Protein AF-X0SUS9-F1 (afdb_monomer_lite)

Structure (mmCIF, N/CA/C/O backbone):
data_AF-X0SUS9-F1
#
_entry.id   AF-X0SUS9-F1
#
loop_
_atom_site.group_PDB
_atom_site.id
_atom_site.type_symbol
_atom_site.label_atom_id
_atom_site.label_alt_id
_atom_site.label_comp_id
_atom_site.label_asym_id
_atom_site.label_entity_id
_atom_site.label_seq_id
_atom_site.pdbx_PDB_ins_code
_atom_site.Cartn_x
_atom_site.Cartn_y
_atom_site.Cartn_z
_atom_site.occupancy
_atom_site.B_iso_or_equiv
_atom_site.auth_seq_id
_atom_site.auth_comp_id
_atom_site.auth_asym_id
_atom_site.auth_atom_id
_atom_site.pdbx_PDB_model_num
ATOM 1 N N . ILE A 1 1 ? -0.643 -9.099 -20.488 1.00 78.25 1 ILE A N 1
ATOM 2 C CA . ILE A 1 1 ? -0.271 -10.516 -20.219 1.00 78.25 1 ILE A CA 1
ATOM 3 C C . ILE A 1 1 ? -1.433 -11.483 -20.486 1.00 78.25 1 ILE A C 1
ATOM 5 O O . ILE A 1 1 ? -1.189 -12.536 -21.055 1.00 78.25 1 ILE A O 1
ATOM 9 N N . SER A 1 2 ? -2.690 -11.136 -20.171 1.00 81.69 2 SER A N 1
ATOM 10 C CA . SER A 1 2 ? -3.871 -11.962 -20.504 1.00 81.69 2 SER A CA 1
ATOM 11 C C . SER A 1 2 ? -3.993 -12.259 -22.002 1.00 81.69 2 SER A C 1
ATOM 13 O O . SER A 1 2 ? -4.286 -13.384 -22.383 1.00 81.69 2 SER A O 1
ATOM 15 N N . GLU A 1 3 ? -3.681 -11.267 -22.841 1.00 83.00 3 GLU A N 1
ATOM 16 C CA . GLU A 1 3 ? -3.619 -11.399 -24.305 1.00 83.00 3 GLU A CA 1
ATOM 17 C C . GLU A 1 3 ? -2.594 -12.445 -24.771 1.00 83.00 3 GLU A C 1
ATOM 19 O O . GLU A 1 3 ? -2.799 -13.087 -25.793 1.00 83.00 3 GLU A O 1
ATOM 24 N N . ILE A 1 4 ? -1.520 -12.653 -24.001 1.00 92.81 4 ILE A N 1
ATOM 25 C CA . ILE A 1 4 ? -0.451 -13.614 -24.313 1.00 92.81 4 ILE A CA 1
ATOM 26 C C . ILE A 1 4 ? -0.824 -15.017 -23.817 1.00 92.81 4 ILE A C 1
ATOM 28 O O . ILE A 1 4 ? -0.593 -16.002 -24.508 1.00 92.81 4 ILE A O 1
ATOM 32 N N . MET A 1 5 ? -1.412 -15.123 -22.622 1.00 91.94 5 MET A N 1
ATOM 33 C CA . MET A 1 5 ? -1.731 -16.415 -21.995 1.00 91.94 5 MET A CA 1
ATOM 34 C C . MET A 1 5 ? -2.949 -17.119 -22.615 1.00 91.94 5 MET A C 1
ATOM 36 O O . MET A 1 5 ? -3.129 -18.324 -22.435 1.00 91.94 5 MET A O 1
ATOM 40 N N . GLY A 1 6 ? -3.787 -16.378 -23.344 1.00 90.81 6 GLY A N 1
ATOM 41 C CA . GLY A 1 6 ? -4.990 -16.898 -23.980 1.00 90.81 6 GLY A CA 1
ATOM 42 C C . GLY A 1 6 ? -6.165 -17.108 -23.011 1.00 90.81 6 GLY A C 1
ATOM 43 O O . GLY A 1 6 ? -6.007 -17.127 -21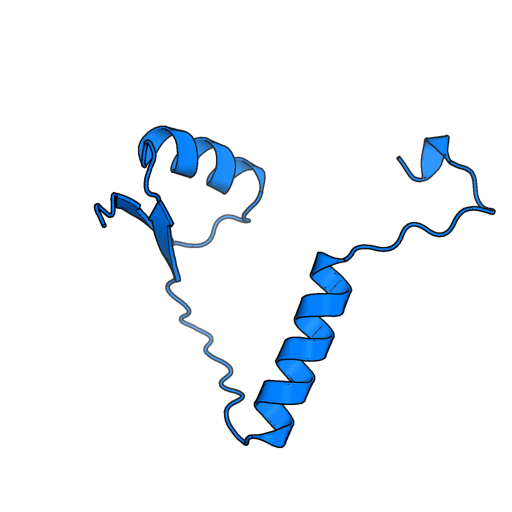.789 1.00 90.81 6 GLY A O 1
ATOM 44 N N . PRO A 1 7 ? -7.385 -17.297 -23.544 1.00 88.38 7 PRO A N 1
ATOM 45 C CA . PRO A 1 7 ? -8.630 -17.212 -22.771 1.00 88.38 7 PRO A CA 1
ATOM 46 C C . PRO A 1 7 ? -8.848 -18.366 -21.783 1.00 88.38 7 PRO A C 1
ATOM 48 O O . PRO A 1 7 ? -9.694 -18.267 -20.899 1.00 88.38 7 PRO A O 1
ATOM 51 N N . ARG A 1 8 ? -8.104 -19.471 -21.919 1.00 93.12 8 ARG A N 1
ATOM 52 C CA . ARG A 1 8 ? -8.213 -20.637 -21.025 1.00 93.12 8 ARG A CA 1
ATOM 53 C C . ARG A 1 8 ? -7.391 -20.498 -19.743 1.00 93.12 8 ARG A C 1
ATOM 55 O O . ARG A 1 8 ? -7.539 -21.324 -18.847 1.00 93.12 8 ARG A O 1
ATOM 62 N N . ILE A 1 9 ? -6.535 -19.480 -19.644 1.00 93.19 9 ILE A N 1
ATOM 63 C CA . ILE A 1 9 ? -5.716 -19.232 -18.458 1.00 93.19 9 ILE A CA 1
ATOM 64 C C . ILE A 1 9 ? -6.329 -18.098 -17.649 1.00 93.19 9 ILE A C 1
ATOM 66 O O . ILE A 1 9 ? -6.422 -16.955 -18.094 1.00 93.19 9 ILE A O 1
ATOM 70 N N . ARG A 1 10 ? -6.707 -18.413 -16.410 1.00 91.12 10 ARG A N 1
ATOM 71 C CA . ARG A 1 10 ? -7.168 -17.410 -15.455 1.00 91.12 10 ARG A CA 1
ATOM 72 C C . ARG A 1 10 ? -5.977 -16.818 -14.715 1.00 91.12 10 ARG A C 1
ATOM 74 O O . ARG A 1 10 ? -5.336 -17.497 -13.918 1.00 91.12 10 ARG A O 1
ATOM 81 N N . LEU A 1 11 ? -5.729 -15.534 -14.931 1.00 92.19 11 LEU A N 1
ATOM 82 C CA . LEU A 1 11 ? -4.787 -14.778 -14.116 1.00 92.19 11 LEU A CA 1
ATOM 83 C C . LEU A 1 11 ? -5.420 -14.442 -12.771 1.00 92.19 11 LEU A C 1
ATOM 85 O O . LEU A 1 11 ? -6.562 -13.988 -12.705 1.00 92.19 11 LEU A O 1
ATOM 89 N N . VAL A 1 12 ? -4.660 -14.643 -11.703 1.00 91.94 12 VAL A N 1
ATOM 90 C 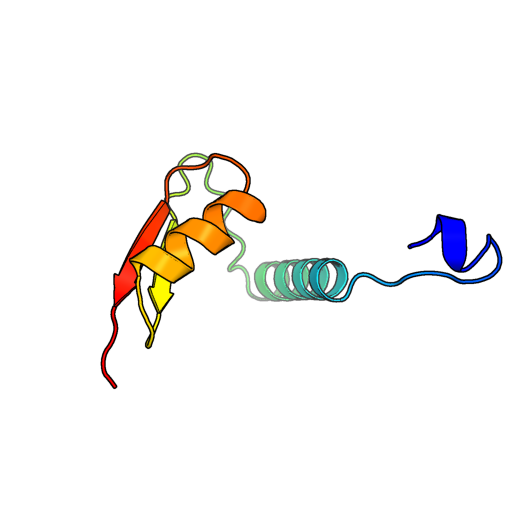CA . VAL A 1 12 ? -5.082 -14.315 -10.343 1.00 91.94 12 VAL A CA 1
ATOM 91 C C . VAL A 1 12 ? -4.199 -13.188 -9.833 1.00 91.94 12 VAL A C 1
ATOM 93 O O . VAL A 1 12 ? -2.976 -13.296 -9.874 1.00 91.94 12 VAL A O 1
ATOM 96 N N . ASN A 1 13 ? -4.817 -12.105 -9.359 1.00 92.88 13 ASN A N 1
ATOM 97 C CA . ASN A 1 13 ? -4.104 -11.008 -8.717 1.00 92.88 13 ASN A CA 1
ATOM 98 C C . ASN A 1 13 ? -4.023 -11.278 -7.202 1.00 92.88 13 ASN A C 1
ATOM 100 O O . ASN A 1 13 ? -5.040 -11.139 -6.515 1.00 92.88 13 ASN A O 1
ATOM 104 N N . PRO A 1 14 ? -2.847 -11.640 -6.658 1.00 95.56 14 PRO A N 1
ATOM 105 C CA . PRO A 1 14 ? -2.713 -11.924 -5.233 1.00 95.56 14 PRO A CA 1
ATOM 106 C C . PRO A 1 14 ? -2.987 -10.693 -4.361 1.00 95.56 14 PRO A C 1
ATOM 108 O O . PRO A 1 14 ? -3.565 -10.837 -3.288 1.00 95.56 14 PRO A O 1
ATOM 111 N N . ALA A 1 15 ? -2.657 -9.483 -4.830 1.00 94.50 15 ALA A N 1
ATOM 112 C CA . ALA A 1 15 ? -2.925 -8.253 -4.087 1.00 94.50 15 ALA A CA 1
ATOM 113 C C . ALA A 1 15 ? -4.433 -8.012 -3.918 1.00 94.50 15 ALA A C 1
ATOM 115 O O . ALA A 1 15 ? -4.873 -7.584 -2.855 1.00 94.50 15 ALA A O 1
ATOM 116 N N . TYR A 1 16 ? -5.236 -8.340 -4.936 1.00 95.12 16 TYR A N 1
ATOM 117 C CA . TYR A 1 16 ? -6.693 -8.227 -4.846 1.00 95.12 16 TYR A CA 1
ATOM 118 C C . TYR A 1 16 ? -7.268 -9.171 -3.785 1.00 95.12 16 TYR A C 1
ATOM 120 O O . TYR A 1 16 ? -8.031 -8.734 -2.925 1.00 95.12 16 TYR A O 1
ATOM 128 N N . ASN A 1 17 ? -6.855 -10.441 -3.802 1.00 95.19 17 ASN A N 1
ATOM 129 C CA . ASN A 1 17 ? -7.319 -11.423 -2.820 1.00 95.19 17 ASN A CA 1
ATOM 130 C C . ASN A 1 17 ? -6.904 -11.028 -1.395 1.00 95.19 17 ASN A C 1
ATOM 132 O O . ASN A 1 17 ? -7.746 -11.010 -0.502 1.00 95.19 17 ASN A O 1
ATOM 136 N N . ALA A 1 18 ? -5.652 -10.603 -1.204 1.00 97.56 18 ALA A N 1
ATOM 137 C CA . ALA A 1 18 ? -5.159 -10.160 0.098 1.00 97.56 18 ALA A CA 1
ATOM 138 C C . ALA A 1 18 ? -5.966 -8.977 0.670 1.00 97.56 18 ALA A C 1
ATOM 140 O O . ALA A 1 18 ? -6.245 -8.937 1.867 1.00 97.56 18 ALA A O 1
ATOM 141 N N . VAL A 1 19 ? -6.394 -8.027 -0.172 1.00 96.56 19 VAL A N 1
ATOM 142 C CA . VAL A 1 19 ? -7.246 -6.903 0.259 1.00 96.56 19 VAL A CA 1
ATOM 143 C C . VAL A 1 19 ? -8.643 -7.371 0.677 1.00 96.56 19 VAL A C 1
ATOM 145 O O . VAL A 1 19 ? -9.198 -6.842 1.644 1.00 96.56 19 VAL A O 1
ATOM 148 N N . LEU A 1 20 ? -9.229 -8.349 -0.025 1.00 97.25 20 LEU A N 1
ATOM 149 C CA . LEU A 1 20 ? -10.524 -8.919 0.361 1.00 97.25 20 LEU A CA 1
ATOM 150 C C . LEU A 1 20 ? -10.443 -9.626 1.715 1.00 97.25 20 LEU A C 1
ATOM 152 O O . LEU A 1 20 ? -11.305 -9.399 2.570 1.00 97.25 20 LEU A O 1
ATOM 156 N N . ASP A 1 21 ? -9.387 -10.408 1.926 1.00 98.00 21 ASP A N 1
ATOM 157 C CA . ASP A 1 21 ? -9.150 -11.110 3.185 1.00 98.00 21 ASP A CA 1
ATOM 158 C C . ASP A 1 21 ? -8.924 -10.120 4.333 1.00 98.00 21 ASP A C 1
ATOM 160 O O . ASP A 1 21 ? -9.579 -10.215 5.373 1.00 98.00 21 ASP A O 1
ATOM 164 N N . LEU A 1 22 ? -8.098 -9.088 4.125 1.00 97.62 22 LEU A N 1
ATOM 165 C CA . LEU A 1 22 ? -7.894 -8.027 5.114 1.00 97.62 22 LEU A CA 1
ATOM 166 C C . LEU A 1 22 ? -9.210 -7.320 5.468 1.00 97.62 22 LEU A C 1
ATOM 168 O O . LEU A 1 22 ? -9.508 -7.107 6.642 1.00 97.62 22 LEU A O 1
ATOM 172 N N . LYS A 1 23 ? -10.038 -6.983 4.471 1.00 97.38 23 LYS A N 1
ATOM 173 C CA . LYS A 1 23 ? -11.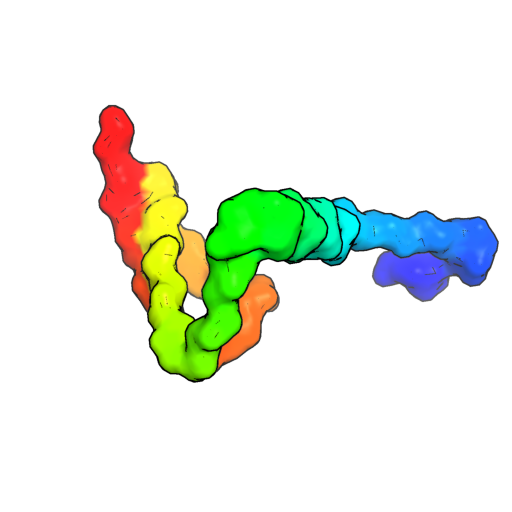350 -6.356 4.702 1.00 97.38 23 LYS A CA 1
ATOM 174 C C . LYS A 1 23 ? -12.262 -7.246 5.545 1.00 97.38 23 LYS A C 1
ATOM 176 O O . LYS A 1 23 ? -13.001 -6.720 6.377 1.00 97.38 23 LYS A O 1
ATOM 181 N N . LYS A 1 24 ? -12.237 -8.562 5.324 1.00 98.25 24 LYS A N 1
ATOM 182 C CA . LYS A 1 24 ? -12.997 -9.530 6.122 1.00 98.25 24 LYS A CA 1
ATOM 183 C C . LYS A 1 24 ? -12.513 -9.530 7.575 1.00 98.25 24 LYS A C 1
ATOM 185 O O . LYS A 1 24 ? -13.325 -9.276 8.460 1.00 98.25 24 LYS A O 1
ATOM 190 N N . ILE A 1 25 ? -11.206 -9.678 7.797 1.00 98.50 25 ILE A N 1
ATOM 191 C CA . ILE A 1 25 ? 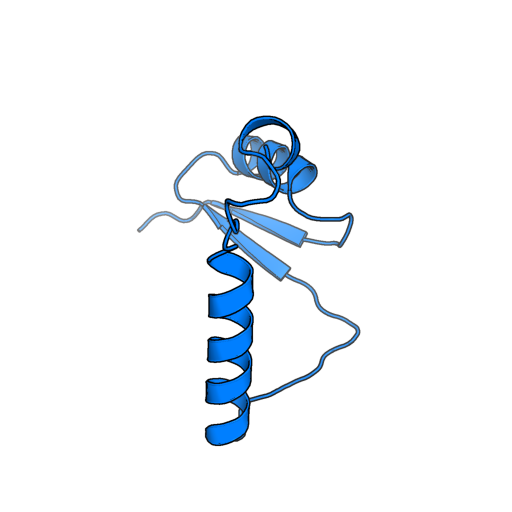-10.594 -9.678 9.137 1.00 98.50 25 ILE A CA 1
ATOM 192 C C . ILE A 1 25 ? -10.934 -8.388 9.895 1.00 98.50 25 ILE A C 1
ATOM 194 O O . ILE A 1 25 ? -11.365 -8.434 11.046 1.00 98.50 25 ILE A O 1
ATOM 198 N N . LEU A 1 26 ? -10.802 -7.225 9.251 1.00 98.12 26 LEU A N 1
ATOM 199 C CA . LEU A 1 26 ? -11.120 -5.939 9.877 1.00 98.12 26 LEU A CA 1
ATOM 200 C C . LEU A 1 26 ? -12.603 -5.820 10.258 1.00 98.12 26 LEU A C 1
ATOM 202 O O . LEU A 1 26 ? -12.913 -5.233 11.290 1.00 98.12 26 LEU A O 1
ATOM 206 N N . LYS A 1 27 ? -13.527 -6.367 9.457 1.00 97.88 27 LYS A N 1
ATOM 207 C CA . LYS A 1 27 ? -14.959 -6.390 9.802 1.00 97.88 27 LYS A CA 1
ATOM 208 C C . LYS A 1 27 ? -15.242 -7.296 10.994 1.00 97.88 27 LYS A C 1
ATOM 210 O O . LYS A 1 27 ? -15.950 -6.880 11.902 1.00 97.88 27 LYS A O 1
ATOM 215 N N . GLU A 1 28 ? -14.688 -8.504 10.985 1.00 98.50 28 GLU A N 1
ATOM 216 C CA . GLU A 1 28 ? -14.898 -9.507 12.039 1.00 98.50 28 GLU A CA 1
ATOM 217 C C . GLU A 1 28 ? -14.388 -9.025 13.400 1.00 98.50 28 GLU A C 1
ATOM 219 O O . GLU A 1 28 ? -15.008 -9.296 14.421 1.00 98.50 28 GLU A O 1
ATOM 224 N N . ASN A 1 29 ? -13.309 -8.239 13.408 1.00 98.31 29 ASN A N 1
ATOM 225 C CA . ASN A 1 29 ? -12.736 -7.665 14.624 1.00 98.31 29 ASN A CA 1
ATOM 226 C C . ASN A 1 29 ? -13.306 -6.278 14.984 1.00 98.31 29 ASN A C 1
ATOM 228 O O . ASN A 1 29 ? -12.812 -5.641 15.909 1.00 98.31 29 ASN A O 1
ATOM 232 N N . ASN A 1 30 ? -14.316 -5.779 14.259 1.00 97.25 30 ASN A N 1
ATOM 233 C CA . ASN A 1 30 ? -14.872 -4.430 14.429 1.00 97.25 30 ASN A CA 1
ATOM 234 C C . ASN A 1 30 ? -13.819 -3.294 14.326 1.00 97.25 30 ASN A C 1
ATOM 236 O O . ASN A 1 30 ? -13.903 -2.274 15.005 1.00 97.25 30 ASN A O 1
ATOM 240 N N . LEU A 1 31 ? -12.816 -3.478 13.458 1.00 97.25 31 LEU A N 1
ATOM 241 C CA . LEU A 1 31 ? -11.710 -2.545 13.191 1.00 97.25 31 LEU A CA 1
ATOM 242 C C . LEU A 1 31 ? -11.845 -1.816 11.845 1.00 97.25 31 LEU A C 1
ATOM 244 O O . LEU A 1 31 ? -11.017 -0.968 11.507 1.00 97.25 31 LEU A O 1
ATOM 248 N N . LEU A 1 32 ? -12.851 -2.158 11.033 1.00 95.94 32 LEU A N 1
ATOM 249 C CA . LEU A 1 32 ? -13.030 -1.542 9.722 1.00 95.94 32 LEU A CA 1
ATOM 250 C C . LEU A 1 32 ? -13.393 -0.057 9.86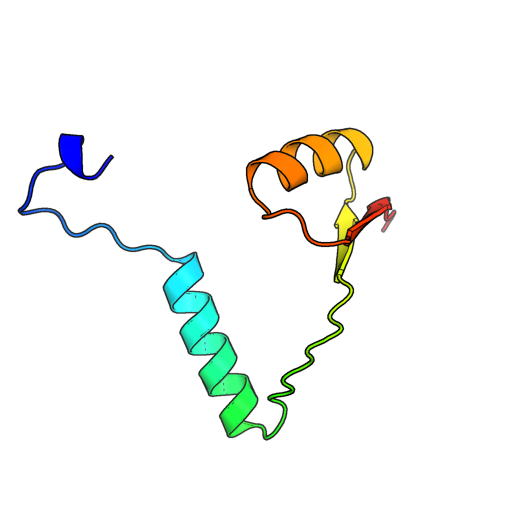9 1.00 95.94 32 LEU A C 1
ATOM 252 O O . LEU A 1 32 ? -14.522 0.289 10.208 1.00 95.94 32 LEU A O 1
ATOM 256 N N . LYS A 1 33 ? -12.454 0.817 9.504 1.00 91.38 33 LYS A N 1
ATOM 257 C CA . LYS A 1 33 ? -12.663 2.263 9.389 1.00 91.38 33 LYS A CA 1
ATOM 258 C C . LYS A 1 33 ? -12.605 2.689 7.923 1.00 91.38 33 LYS A C 1
ATOM 260 O O . LYS A 1 33 ? -11.675 2.331 7.206 1.00 91.38 33 LYS A O 1
ATOM 265 N N . ILE A 1 34 ? -13.589 3.472 7.485 1.00 88.19 34 ILE A N 1
ATOM 266 C CA . ILE A 1 34 ? -13.611 4.084 6.150 1.00 88.19 34 ILE A CA 1
ATOM 267 C C . ILE A 1 34 ? -13.380 5.585 6.325 1.00 88.19 34 ILE A C 1
ATOM 269 O O . ILE A 1 34 ? -14.241 6.283 6.854 1.00 88.19 34 ILE A O 1
ATOM 273 N N . ASP A 1 35 ? -12.214 6.065 5.896 1.00 83.88 35 ASP A N 1
ATOM 274 C CA . ASP A 1 35 ? -11.827 7.476 5.963 1.00 83.88 35 ASP A CA 1
ATOM 275 C C . ASP A 1 35 ? -11.741 8.069 4.551 1.00 83.88 35 ASP A C 1
ATOM 277 O O . ASP A 1 35 ? -11.103 7.494 3.666 1.00 83.88 35 ASP A O 1
ATOM 281 N N . LYS A 1 36 ? -12.408 9.208 4.341 1.00 76.62 36 LYS A N 1
ATOM 282 C CA . LYS A 1 36 ? -12.416 9.929 3.061 1.00 76.62 36 LYS A CA 1
ATOM 283 C C . LYS A 1 36 ? -11.241 10.904 2.924 1.00 76.62 36 LYS A C 1
ATOM 285 O O . LYS A 1 36 ? -10.907 1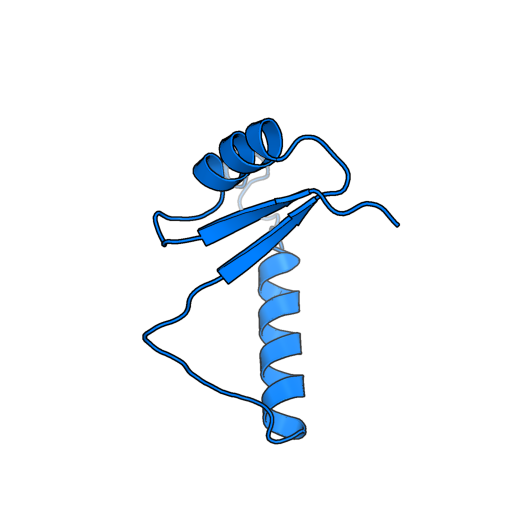1.258 1.802 1.00 76.62 36 LYS A O 1
ATOM 290 N N . ASN A 1 37 ? -10.588 11.278 4.027 1.00 79.25 37 ASN A N 1
ATOM 291 C CA . ASN A 1 37 ? -9.443 12.195 4.059 1.00 79.25 37 ASN A CA 1
ATOM 292 C C . ASN A 1 37 ? -8.127 11.436 4.290 1.00 79.25 37 ASN A C 1
ATOM 294 O O . ASN A 1 37 ? -7.262 11.868 5.055 1.00 79.25 37 ASN A O 1
ATOM 298 N N . ARG A 1 38 ? -7.988 10.264 3.659 1.00 75.56 38 ARG A N 1
ATOM 299 C CA . ARG A 1 38 ? -6.856 9.361 3.879 1.00 75.56 38 ARG A CA 1
ATOM 300 C C . ARG A 1 38 ? -5.541 10.021 3.447 1.00 75.56 38 ARG A C 1
ATOM 302 O O . ARG A 1 38 ? -5.343 10.276 2.264 1.00 75.56 38 ARG A O 1
ATOM 309 N N . LYS A 1 39 ? -4.635 10.227 4.406 1.00 82.69 39 LYS A N 1
ATOM 310 C CA . LYS A 1 39 ? -3.219 10.541 4.172 1.00 82.69 39 LYS A CA 1
ATOM 311 C C . LYS A 1 39 ? -2.392 9.297 4.457 1.00 82.69 39 LYS A C 1
ATOM 313 O O . LYS A 1 39 ? -2.541 8.701 5.521 1.00 82.69 39 LYS A O 1
ATOM 318 N N . GLU A 1 40 ? -1.556 8.897 3.508 1.00 87.38 40 GLU A N 1
ATOM 319 C CA . GLU A 1 40 ? -0.716 7.706 3.642 1.00 87.38 40 GLU A CA 1
ATOM 320 C C . GLU A 1 40 ? 0.752 8.085 3.829 1.00 87.38 40 GLU A C 1
ATOM 322 O O . GLU A 1 40 ? 1.296 8.896 3.077 1.00 87.38 40 GLU A O 1
ATOM 327 N N . SER A 1 41 ? 1.392 7.452 4.810 1.00 91.25 41 SER A N 1
ATOM 328 C CA . SER A 1 41 ? 2.828 7.568 5.059 1.00 91.25 41 SER A CA 1
ATOM 329 C C . SER A 1 41 ? 3.508 6.251 4.707 1.00 91.25 41 SER A C 1
ATOM 331 O O . SER A 1 41 ? 3.118 5.194 5.205 1.00 91.25 41 SER A O 1
ATOM 333 N N . TYR A 1 42 ? 4.527 6.316 3.856 1.00 92.88 42 TYR A N 1
ATOM 334 C CA . TYR A 1 42 ? 5.320 5.164 3.443 1.00 92.88 42 TYR A CA 1
ATOM 335 C C . TYR A 1 42 ? 6.738 5.264 4.000 1.00 92.88 42 TYR A C 1
ATOM 337 O O . TYR A 1 42 ? 7.315 6.346 4.098 1.00 92.88 42 TYR A O 1
ATOM 345 N N . TYR A 1 43 ? 7.330 4.112 4.297 1.00 94.75 43 TYR A N 1
ATOM 346 C CA . TYR A 1 43 ? 8.668 4.019 4.870 1.00 94.75 43 TYR A CA 1
ATOM 347 C C . TYR A 1 43 ? 9.537 3.095 4.024 1.00 94.75 43 TYR A C 1
ATOM 349 O O . TYR A 1 43 ? 9.073 2.069 3.526 1.00 94.75 43 TYR A O 1
ATOM 357 N N . THR A 1 44 ? 10.803 3.457 3.842 1.00 95.44 44 THR A N 1
ATOM 358 C CA . THR A 1 44 ? 11.774 2.637 3.114 1.00 95.44 44 THR A CA 1
ATOM 359 C C . THR A 1 44 ? 13.107 2.594 3.848 1.00 95.44 44 THR A C 1
ATOM 361 O O . THR A 1 44 ? 13.565 3.603 4.375 1.00 95.44 44 THR A O 1
ATOM 364 N N . SER A 1 45 ? 13.762 1.434 3.864 1.00 96.31 45 SER A N 1
ATOM 365 C CA . SER A 1 45 ? 15.160 1.320 4.303 1.00 96.31 45 SER A CA 1
ATOM 366 C C . SER A 1 45 ? 16.146 1.812 3.233 1.00 96.31 45 SER A C 1
ATOM 368 O O . SER A 1 45 ? 17.297 2.138 3.531 1.00 96.31 45 SER A O 1
ATOM 370 N N . GLY A 1 46 ? 15.694 1.883 1.976 1.00 94.31 46 GLY A N 1
ATOM 371 C CA . GLY A 1 46 ? 16.478 2.305 0.822 1.00 94.31 46 GLY A CA 1
ATOM 372 C C . GLY A 1 46 ? 16.480 3.818 0.604 1.00 94.31 46 GLY A C 1
ATOM 373 O O . GLY A 1 46 ? 16.444 4.614 1.541 1.00 94.31 46 GLY A O 1
ATOM 374 N N . SER A 1 47 ? 16.557 4.228 -0.665 1.00 95.38 47 SER A N 1
ATOM 375 C CA . SER A 1 47 ? 16.452 5.638 -1.058 1.00 95.38 47 SER A CA 1
ATOM 376 C C . SER A 1 47 ? 14.979 6.061 -1.149 1.00 95.38 47 SER A C 1
ATOM 378 O O . SER A 1 47 ? 14.258 5.528 -2.003 1.00 95.38 47 SER A O 1
ATOM 380 N N . PRO A 1 48 ? 14.532 7.049 -0.349 1.00 95.75 48 PRO A N 1
ATOM 381 C CA . PRO A 1 48 ? 13.184 7.602 -0.462 1.00 95.75 48 PRO A CA 1
ATOM 382 C C . PRO A 1 48 ? 12.882 8.154 -1.851 1.00 95.75 48 PRO A C 1
ATOM 384 O O . PRO A 1 48 ? 11.770 7.992 -2.339 1.00 95.75 48 PRO A O 1
ATOM 387 N N . ASP A 1 49 ? 13.860 8.763 -2.521 1.00 94.31 49 ASP A N 1
ATOM 388 C CA . ASP A 1 49 ? 13.637 9.376 -3.832 1.00 94.31 49 ASP A CA 1
ATOM 389 C C . ASP A 1 49 ? 13.425 8.335 -4.928 1.00 94.31 49 ASP A C 1
ATOM 391 O O . ASP A 1 49 ? 12.539 8.489 -5.772 1.00 94.31 49 ASP A O 1
ATOM 395 N N . ASN A 1 50 ? 14.176 7.231 -4.891 1.00 94.75 50 ASN A N 1
ATOM 396 C CA . ASN A 1 50 ? 13.930 6.112 -5.799 1.00 94.75 50 ASN A CA 1
ATOM 397 C C . ASN A 1 50 ? 12.577 5.458 -5.505 1.00 94.75 50 ASN A C 1
ATOM 399 O O . ASN A 1 50 ? 11.829 5.156 -6.435 1.00 94.75 50 ASN A O 1
ATOM 403 N N . MET A 1 51 ? 12.220 5.319 -4.226 1.00 94.50 51 MET A N 1
ATOM 404 C CA . MET A 1 51 ? 10.916 4.790 -3.836 1.00 94.50 51 MET A CA 1
ATOM 405 C C . MET A 1 51 ? 9.769 5.697 -4.300 1.00 94.50 51 MET A C 1
ATOM 407 O O . MET A 1 51 ? 8.777 5.202 -4.825 1.00 94.50 51 MET A O 1
ATOM 411 N N . LYS A 1 52 ? 9.913 7.026 -4.211 1.00 91.94 52 LYS A N 1
ATOM 412 C CA . LYS A 1 52 ? 8.929 7.984 -4.743 1.00 91.94 52 LYS A CA 1
ATOM 413 C C . LYS A 1 52 ? 8.722 7.810 -6.246 1.00 91.94 52 LYS A C 1
ATOM 415 O O . LYS A 1 52 ? 7.578 7.866 -6.688 1.00 91.94 52 LYS A O 1
ATOM 420 N N . LYS A 1 53 ? 9.788 7.584 -7.028 1.00 91.81 53 LYS A N 1
ATOM 421 C CA . LYS A 1 53 ? 9.684 7.346 -8.482 1.00 91.81 53 LYS A CA 1
ATOM 422 C C . LYS A 1 53 ? 8.860 6.095 -8.794 1.00 91.81 53 LYS A C 1
ATOM 424 O O . LYS A 1 53 ? 7.961 6.166 -9.624 1.00 91.81 53 LYS A O 1
ATOM 429 N N . VAL A 1 54 ? 9.132 4.986 -8.104 1.00 92.12 54 VAL A N 1
ATOM 430 C CA . VAL A 1 54 ? 8.370 3.734 -8.263 1.00 92.12 54 VAL A CA 1
ATOM 431 C C . VAL A 1 54 ? 6.928 3.912 -7.788 1.00 92.12 54 VAL A C 1
ATOM 433 O O . VAL A 1 54 ? 5.997 3.536 -8.494 1.00 92.12 54 VAL A O 1
ATOM 436 N N . GLY A 1 55 ? 6.737 4.554 -6.633 1.00 90.50 55 GLY A N 1
ATOM 437 C CA . GLY A 1 55 ? 5.424 4.864 -6.074 1.00 90.50 55 GLY A CA 1
ATOM 438 C C . GLY A 1 55 ? 4.545 5.631 -7.058 1.00 90.50 55 GLY A C 1
ATOM 439 O O . GLY A 1 55 ? 3.420 5.216 -7.285 1.00 90.50 55 GLY A O 1
ATOM 440 N N . ARG A 1 56 ? 5.074 6.658 -7.738 1.00 88.38 56 ARG A N 1
ATOM 441 C CA . ARG A 1 56 ? 4.324 7.422 -8.756 1.00 88.38 56 ARG A CA 1
ATOM 442 C C . ARG A 1 56 ? 3.871 6.589 -9.955 1.00 88.38 56 ARG A C 1
ATOM 444 O O . ARG A 1 56 ? 2.892 6.951 -10.592 1.00 88.38 56 ARG A O 1
ATOM 451 N N . ALA A 1 57 ? 4.594 5.524 -10.296 1.00 88.88 57 ALA A N 1
ATOM 452 C CA . ALA A 1 57 ? 4.241 4.661 -11.421 1.00 88.88 57 ALA A CA 1
ATOM 453 C C . ALA A 1 57 ? 3.149 3.635 -11.066 1.00 88.88 57 ALA A C 1
ATOM 455 O O . ALA A 1 57 ? 2.489 3.118 -11.963 1.00 88.88 57 ALA A O 1
ATOM 456 N N . ILE A 1 58 ? 2.981 3.320 -9.777 1.00 89.38 58 ILE A N 1
ATOM 457 C CA . ILE A 1 58 ? 2.086 2.255 -9.292 1.00 89.38 58 ILE A CA 1
ATOM 458 C C . ILE A 1 58 ? 0.860 2.831 -8.574 1.00 89.38 58 ILE A C 1
ATOM 460 O O . ILE A 1 58 ? -0.251 2.328 -8.732 1.00 89.38 58 ILE A O 1
ATOM 464 N N . LEU A 1 59 ? 1.060 3.862 -7.754 1.00 85.69 59 LEU A N 1
ATOM 465 C CA . LEU A 1 59 ? 0.025 4.513 -6.964 1.00 85.69 59 LEU A CA 1
ATOM 466 C C . LEU A 1 59 ? -0.599 5.636 -7.793 1.00 85.69 59 LEU A C 1
ATOM 468 O O . LEU A 1 59 ? 0.102 6.507 -8.308 1.00 85.69 59 LEU A O 1
ATOM 472 N N . ASN A 1 60 ? -1.930 5.635 -7.888 1.00 69.94 60 ASN A N 1
ATOM 473 C CA . ASN A 1 60 ? -2.658 6.786 -8.413 1.00 69.94 60 ASN A CA 1
ATOM 474 C C . ASN A 1 60 ? -2.394 8.026 -7.539 1.00 69.94 60 ASN A C 1
ATOM 476 O O . ASN A 1 60 ? -1.984 7.917 -6.386 1.00 69.94 60 ASN A O 1
ATOM 480 N N . SER A 1 61 ? -2.603 9.203 -8.125 1.00 63.00 61 SER A N 1
ATOM 481 C CA . SER A 1 61 ? -2.153 10.531 -7.684 1.00 63.00 61 SER A CA 1
ATOM 482 C C . SER A 1 61 ? -2.793 11.061 -6.388 1.00 63.00 61 SER A C 1
ATOM 484 O O . SER A 1 61 ? -3.387 12.138 -6.378 1.00 63.00 61 SER A O 1
ATOM 486 N N . PHE A 1 62 ? -2.693 10.313 -5.295 1.00 69.94 62 PHE A N 1
ATOM 487 C CA . PHE A 1 62 ? -3.065 10.755 -3.953 1.00 69.94 62 PHE A CA 1
ATOM 488 C C . PHE A 1 62 ? -1.860 11.408 -3.264 1.00 69.94 62 PHE A C 1
ATOM 490 O O . PHE A 1 62 ? -0.710 11.143 -3.619 1.00 69.94 62 PHE A O 1
ATOM 497 N N . GLU A 1 63 ? -2.108 12.249 -2.262 1.00 80.81 63 GLU A N 1
ATOM 498 C CA . GLU A 1 63 ? -1.034 12.775 -1.419 1.00 80.81 63 GLU A CA 1
ATOM 499 C C . GLU A 1 63 ? -0.456 11.663 -0.533 1.00 80.81 63 GLU A C 1
ATOM 501 O O . GLU A 1 63 ? -1.176 11.042 0.253 1.00 80.81 63 GLU A O 1
ATOM 506 N N . TYR A 1 64 ? 0.854 11.434 -0.635 1.00 86.88 64 TYR A N 1
ATOM 507 C CA . TYR A 1 64 ? 1.581 10.517 0.238 1.00 86.88 64 TYR A CA 1
ATOM 508 C C . TYR A 1 64 ? 2.979 11.041 0.581 1.00 86.88 64 TYR A C 1
ATOM 510 O O . TYR A 1 64 ? 3.602 11.757 -0.210 1.00 86.88 64 TYR A O 1
ATOM 518 N N . SER A 1 65 ? 3.492 10.658 1.753 1.00 91.31 65 SER A N 1
ATOM 519 C CA . SER A 1 65 ? 4.889 10.886 2.141 1.00 91.31 65 SER A CA 1
ATOM 520 C C . SER A 1 65 ? 5.715 9.606 1.998 1.00 91.31 65 SER A C 1
ATOM 522 O O . SER A 1 65 ? 5.186 8.496 2.051 1.00 91.31 65 SER A O 1
ATOM 524 N N . VAL A 1 66 ? 7.026 9.755 1.784 1.00 93.62 66 VAL A N 1
ATOM 525 C CA . VAL A 1 66 ? 7.980 8.637 1.815 1.00 93.62 66 VAL A CA 1
ATOM 526 C C . VAL A 1 66 ? 9.178 9.044 2.657 1.00 93.62 66 VAL A C 1
ATOM 528 O O . VAL A 1 66 ? 9.861 10.015 2.316 1.00 93.62 66 VAL A O 1
ATOM 531 N N . GLU A 1 67 ? 9.442 8.282 3.712 1.00 95.12 67 GLU A N 1
ATOM 532 C CA . GLU A 1 67 ? 10.483 8.553 4.702 1.00 95.12 67 GLU A CA 1
ATOM 533 C C . GLU A 1 67 ? 11.501 7.410 4.769 1.00 95.12 67 GLU A C 1
ATOM 535 O O . GLU A 1 67 ? 11.164 6.238 4.574 1.00 95.12 67 GLU A O 1
ATOM 540 N N . LYS A 1 68 ? 12.770 7.752 5.028 1.00 96.25 68 LYS A N 1
ATOM 541 C CA . LYS A 1 68 ? 13.805 6.743 5.263 1.00 96.25 68 LYS A CA 1
ATOM 542 C C . LYS A 1 68 ? 13.746 6.288 6.714 1.00 96.25 68 LYS A C 1
ATOM 544 O O . LYS A 1 68 ? 13.767 7.130 7.605 1.00 96.25 68 LYS A O 1
ATOM 549 N N . VAL A 1 69 ? 13.758 4.980 6.940 1.00 96.19 69 VAL A N 1
ATOM 550 C CA . VAL A 1 69 ? 13.870 4.387 8.279 1.00 96.19 69 VAL A CA 1
ATOM 551 C C . VAL A 1 69 ? 15.166 3.594 8.405 1.00 96.19 69 VAL A C 1
ATOM 553 O O . VAL A 1 69 ? 15.580 2.914 7.465 1.00 96.19 69 VAL A O 1
ATOM 556 N N . ILE A 1 70 ? 15.820 3.720 9.560 1.00 90.19 70 ILE A N 1
ATOM 557 C CA . ILE A 1 70 ? 17.012 2.957 9.942 1.00 90.19 70 ILE A CA 1
ATOM 558 C C . ILE A 1 70 ? 16.592 2.097 11.134 1.00 90.19 70 ILE A C 1
ATOM 560 O O . ILE A 1 70 ? 16.031 2.631 12.090 1.00 90.19 70 ILE A O 1
ATOM 564 N N . PHE A 1 71 ? 16.796 0.788 11.017 1.00 75.44 71 PHE A N 1
ATOM 565 C CA . PHE A 1 71 ? 16.506 -0.195 12.060 1.00 75.44 71 PHE A CA 1
ATOM 566 C C . PHE A 1 71 ? 17.748 -0.458 12.906 1.00 75.44 71 PHE A C 1
ATOM 568 O O . PHE A 1 71 ? 18.859 -0.393 12.327 1.00 75.44 71 PHE A O 1
#

pLDDT: mean 90.68, std 7.6, range [63.0, 98.5]

InterPro domains:
  IPR001920 Asp/Glu racemase [G3DSA:3.40.50.1860] (1-71)

Radius of gyration: 16.84 Å; chains: 1; bounding box: 32×33×39 Å

Foldseek 3Di:
DCVVVDDVDDDDDVVVVVVVVVCVVCVVVVNDDDDPLDEEEAEDCDDQVVVVVVCPVPPPDDHYYYYYDDD

Sequence (71 aa):
ISEIMGPRIRLVNPAYNAVLDLKKILKENNLLKIDKNRKESYYTSGSPDNMKKVGRAILNSFEYSVEKVIF

Organism: NCBI:txid412755

Secondary structure (DSSP, 8-state):
-HHHH-TT-----HHHHHHHHHHHHHHHTT-----SS--EEEEESS-HHHHHHHHHHHS-S--EEEEE---